Protein AF-A0A6P6UQ05-F1 (afdb_monomer_lite)

Secondary structure (DSSP, 8-state):
--HHHHHHHHHHHHHHHHHHHTSPP----------TT--EEEEEE----SSS-HHHHHHHHHHHHHSSHHHHHHHEEEEESSSSSEEEEEE-HHHHHHHT-

Sequence (101 aa):
MKKSHIFLFSTVSLTFLLVFLSFPSISMADSEIPSSSEAKVHIVYTERPQDQEPEDYHIKTLSSVLGSEEAAKKALVYSYKHAASGFSAKLTPGQVAELSN

Foldseek 3Di:
DPVVVVVVVVVVVVVVVVVVVPDDDPDPPPPDPQPLFFWDKDWDADDDDPPDQLVVVQLVLQCVLQVHSVSSVVFWPAQDRPPGRTGIGGGGPVSVVVSVD

Radius of gyration: 26.04 Å; chains: 1; bounding box: 62×52×53 Å

pLDDT: mean 82.32, std 13.46, range [53.75, 97.12]

Structure (mmCIF, N/CA/C/O backbone):
data_AF-A0A6P6UQ05-F1
#
_entry.id   AF-A0A6P6UQ05-F1
#
loop_
_atom_site.group_PDB
_atom_site.id
_atom_site.type_symbol
_atom_site.label_atom_id
_atom_site.label_alt_id
_atom_site.label_comp_id
_atom_site.label_asym_id
_atom_site.label_entity_id
_atom_site.label_seq_id
_atom_site.pdbx_PDB_ins_code
_atom_site.Cartn_x
_atom_site.Cartn_y
_atom_site.Cartn_z
_atom_site.occupancy
_atom_site.B_iso_or_equiv
_atom_site.auth_seq_id
_atom_site.auth_comp_id
_atom_site.auth_asym_id
_atom_site.auth_atom_id
_atom_site.pdbx_PDB_model_num
ATOM 1 N N . MET A 1 1 ? 49.078 -38.146 32.288 1.00 55.69 1 MET A N 1
ATOM 2 C CA . MET A 1 1 ? 48.427 -36.869 32.663 1.00 55.69 1 MET A CA 1
ATOM 3 C C . MET A 1 1 ? 47.509 -36.283 31.568 1.00 55.69 1 MET A C 1
ATOM 5 O O . MET A 1 1 ? 47.351 -35.080 31.509 1.00 55.69 1 MET A O 1
ATOM 9 N N . LYS A 1 2 ? 46.883 -37.097 30.692 1.00 57.97 2 LYS A N 1
ATOM 10 C CA . LYS A 1 2 ? 46.033 -36.602 29.576 1.00 57.97 2 LYS A CA 1
ATOM 11 C C . LYS A 1 2 ? 44.528 -36.867 29.766 1.00 57.97 2 LYS A C 1
ATOM 13 O O . LYS A 1 2 ? 43.709 -36.171 29.191 1.00 57.97 2 LYS A O 1
ATOM 18 N N . LYS A 1 3 ? 44.164 -37.845 30.609 1.00 56.06 3 LYS A N 1
ATOM 19 C CA . LYS A 1 3 ? 42.769 -38.258 30.843 1.00 56.06 3 LYS A CA 1
ATOM 20 C C . LYS A 1 3 ? 41.982 -37.231 31.676 1.00 56.06 3 LYS A C 1
ATOM 22 O O . LYS A 1 3 ? 40.847 -36.941 31.340 1.00 56.06 3 LYS A O 1
ATOM 27 N N . SER A 1 4 ? 42.612 -36.618 32.688 1.00 60.62 4 SER A N 1
ATOM 28 C CA . SER A 1 4 ? 41.970 -35.624 33.573 1.00 60.62 4 SER A CA 1
ATOM 29 C C . SER A 1 4 ? 41.452 -34.387 32.820 1.00 60.62 4 SER A C 1
ATOM 31 O O . SER A 1 4 ? 40.322 -33.962 33.032 1.00 60.62 4 SER A O 1
ATOM 33 N N . HIS A 1 5 ? 42.222 -33.867 31.857 1.00 58.72 5 HIS A N 1
ATOM 34 C CA . HIS A 1 5 ? 41.818 -32.702 31.058 1.00 58.72 5 HIS A CA 1
ATOM 35 C C . HIS A 1 5 ? 40.618 -32.980 30.139 1.00 58.72 5 HIS A C 1
ATOM 37 O O . HIS A 1 5 ? 39.795 -32.096 29.934 1.00 58.72 5 HIS A O 1
ATOM 43 N N . ILE A 1 6 ? 40.480 -34.212 29.638 1.00 67.19 6 ILE A N 1
ATOM 44 C CA . ILE A 1 6 ? 39.324 -34.650 28.839 1.00 67.19 6 ILE A CA 1
ATOM 45 C C . ILE A 1 6 ? 38.064 -34.792 29.699 1.00 67.19 6 ILE A C 1
ATOM 47 O O . ILE A 1 6 ? 36.995 -34.360 29.277 1.00 67.19 6 ILE A O 1
ATOM 51 N N . PHE A 1 7 ? 38.184 -35.323 30.921 1.00 66.44 7 PHE A N 1
ATOM 52 C CA . PHE A 1 7 ? 37.052 -35.390 31.851 1.00 66.44 7 PHE A CA 1
ATOM 53 C C . PHE A 1 7 ? 36.590 -33.996 32.283 1.00 66.44 7 PHE A C 1
ATOM 55 O O . PHE A 1 7 ? 35.394 -33.729 32.282 1.00 66.44 7 PHE A O 1
ATOM 62 N N . LEU A 1 8 ? 37.521 -33.081 32.568 1.00 66.56 8 LEU A N 1
ATOM 63 C CA . LEU A 1 8 ? 37.192 -31.692 32.898 1.00 66.56 8 LEU A CA 1
ATOM 64 C C . LEU A 1 8 ? 36.497 -30.973 31.735 1.00 66.56 8 LEU A C 1
ATOM 66 O O . LEU A 1 8 ? 35.481 -30.317 31.949 1.00 66.56 8 LEU A O 1
ATOM 70 N N . PHE A 1 9 ? 36.990 -31.144 30.505 1.00 67.75 9 PHE A N 1
ATOM 71 C CA . PHE A 1 9 ? 36.367 -30.553 29.318 1.00 67.75 9 PHE A CA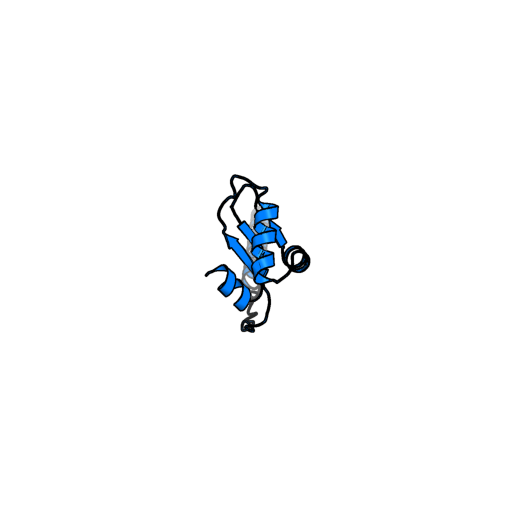 1
ATOM 72 C C . PHE A 1 9 ? 34.960 -31.113 29.06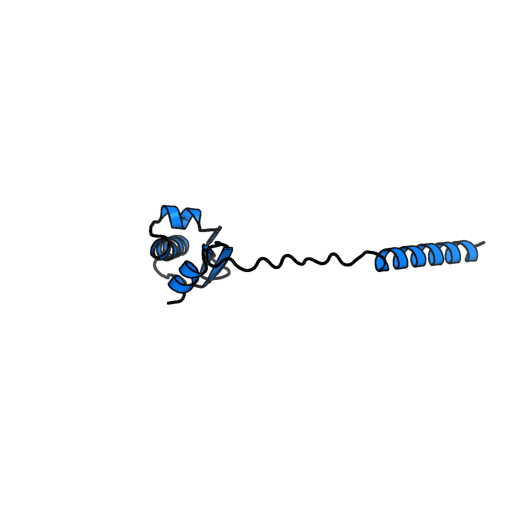6 1.00 67.75 9 PHE A C 1
ATOM 74 O O . PHE A 1 9 ? 34.033 -30.355 28.787 1.00 67.75 9 PHE A O 1
ATOM 81 N N . SER A 1 10 ? 34.775 -32.426 29.240 1.00 74.31 10 SER A N 1
ATOM 82 C CA . SER A 1 10 ? 33.470 -33.080 29.105 1.00 74.31 10 SER A CA 1
ATOM 83 C C . SER A 1 10 ? 32.462 -32.576 30.138 1.00 74.31 10 SER A C 1
ATOM 85 O O . SER A 1 10 ? 31.307 -32.337 29.792 1.00 74.31 10 SER A O 1
ATOM 87 N N . THR A 1 11 ? 32.881 -32.389 31.391 1.00 74.81 11 THR A N 1
ATOM 88 C CA . THR A 1 11 ? 31.991 -31.898 32.450 1.00 74.81 11 THR A CA 1
ATOM 89 C C . THR A 1 11 ? 31.623 -30.432 32.233 1.00 74.81 11 THR A C 1
ATOM 91 O O . THR A 1 11 ? 30.454 -30.088 32.366 1.00 74.81 11 THR A O 1
ATOM 94 N N . VAL A 1 12 ? 32.578 -29.583 31.832 1.00 78.62 12 VAL A N 1
ATOM 95 C CA . VAL A 1 12 ? 32.314 -28.166 31.510 1.00 78.62 12 VAL A CA 1
ATOM 96 C C . VAL A 1 12 ? 31.386 -28.032 30.297 1.00 78.62 12 VAL A C 1
ATOM 98 O O . VAL A 1 12 ? 30.479 -27.203 30.297 1.00 78.62 12 VAL A O 1
ATOM 101 N N . SER A 1 13 ? 31.560 -28.875 29.276 1.00 78.50 13 SER A N 1
ATOM 102 C CA . SER A 1 13 ? 30.671 -28.885 28.110 1.00 78.50 13 SER A CA 1
ATOM 103 C C . SER A 1 13 ? 29.252 -29.344 28.464 1.00 78.50 13 SER A C 1
ATOM 105 O O . SER A 1 13 ? 28.287 -28.810 27.917 1.00 78.50 13 SER A O 1
ATOM 107 N N . LEU A 1 14 ? 29.113 -30.322 29.365 1.00 79.94 14 LEU A N 1
ATOM 108 C CA . LEU A 1 14 ? 27.811 -30.834 29.796 1.00 79.94 14 LEU A CA 1
ATOM 109 C C . LEU A 1 14 ? 27.060 -29.821 30.671 1.00 79.94 14 LEU A C 1
ATOM 111 O O . LEU A 1 14 ? 25.856 -29.643 30.500 1.00 79.94 14 LEU A O 1
ATOM 115 N N . THR A 1 15 ? 27.752 -29.126 31.578 1.00 78.00 15 THR A N 1
ATOM 116 C CA . THR A 1 15 ? 27.124 -28.081 32.400 1.00 78.00 15 THR A CA 1
ATOM 117 C C . THR A 1 15 ? 26.699 -26.883 31.560 1.00 78.00 15 THR A C 1
ATOM 119 O O . THR A 1 15 ? 25.610 -26.360 31.778 1.00 78.00 15 THR A O 1
ATOM 122 N N . PHE A 1 16 ? 27.491 -26.497 30.555 1.00 78.25 16 PHE A N 1
ATOM 123 C CA . PHE A 1 16 ? 27.103 -25.463 29.595 1.00 78.25 16 PHE A CA 1
ATOM 124 C C . PHE A 1 16 ? 25.806 -25.846 28.869 1.00 78.25 16 PHE A C 1
ATOM 126 O O . PHE A 1 16 ? 24.856 -25.070 28.890 1.00 78.25 16 PHE A O 1
ATOM 133 N N . LEU A 1 17 ? 25.706 -27.070 28.332 1.00 76.62 17 LEU A N 1
ATOM 134 C CA . LEU A 1 17 ? 24.491 -27.573 27.672 1.00 76.62 17 LEU A CA 1
ATOM 135 C C . LEU A 1 17 ? 23.249 -27.510 28.585 1.00 76.62 17 LEU A C 1
ATOM 137 O O . LEU A 1 17 ? 22.181 -27.088 28.147 1.00 76.62 17 LEU A O 1
ATOM 141 N N . LEU A 1 18 ? 23.383 -27.894 29.858 1.00 75.50 18 LEU A N 1
ATOM 142 C CA . LEU A 1 18 ? 22.275 -27.867 30.821 1.00 75.50 18 LEU A CA 1
ATOM 143 C C . LEU A 1 18 ? 21.820 -26.438 31.165 1.00 75.50 18 LEU A C 1
ATOM 145 O O . LEU A 1 18 ? 20.625 -26.211 31.361 1.00 75.50 18 LEU A O 1
ATOM 149 N N . VAL A 1 19 ? 22.738 -25.465 31.175 1.00 75.94 19 VAL A N 1
ATOM 150 C CA . VAL A 1 19 ? 22.395 -24.039 31.314 1.00 75.94 19 VAL A CA 1
ATOM 151 C C . VAL A 1 19 ? 21.580 -23.558 30.108 1.00 75.94 19 VAL A C 1
ATOM 153 O O . VAL A 1 19 ? 20.590 -22.860 30.308 1.00 75.94 19 VAL A O 1
ATOM 156 N N . PHE A 1 20 ? 21.898 -24.005 28.883 1.00 67.56 20 PHE A N 1
ATOM 157 C CA . PHE A 1 20 ? 21.092 -23.681 27.693 1.00 67.56 20 PHE A CA 1
ATOM 158 C C . PHE A 1 20 ? 19.670 -24.238 27.738 1.00 67.56 20 PHE A C 1
ATOM 160 O O . PHE A 1 20 ? 18.742 -23.576 27.283 1.00 67.56 20 PHE A O 1
ATOM 167 N N . LEU A 1 21 ? 19.485 -25.428 28.308 1.00 67.69 21 LEU A N 1
ATOM 168 C CA . LEU A 1 21 ? 18.160 -26.041 28.453 1.00 67.69 21 LEU A CA 1
ATOM 169 C C . LEU A 1 21 ? 17.322 -25.423 29.579 1.00 67.69 21 LEU A C 1
ATOM 171 O O . LEU A 1 21 ? 16.116 -25.648 29.633 1.00 67.69 21 LEU A O 1
ATOM 175 N N . SER A 1 22 ? 17.951 -24.657 30.471 1.00 72.19 22 SER A N 1
ATOM 176 C CA . SER A 1 22 ? 17.288 -24.024 31.616 1.00 72.19 22 SER A CA 1
ATOM 177 C C . SER A 1 22 ? 16.821 -22.595 31.327 1.00 72.19 22 SER A C 1
ATOM 179 O O . SER A 1 22 ? 16.208 -21.974 32.196 1.00 72.19 22 SER A O 1
ATOM 181 N N . PHE A 1 23 ? 17.104 -22.044 30.139 1.00 71.75 23 PHE A N 1
ATOM 182 C CA . PHE A 1 23 ? 16.570 -20.736 29.775 1.00 71.75 23 PHE A CA 1
ATOM 183 C C . PHE A 1 23 ? 15.051 -20.843 29.584 1.00 71.75 23 PHE A C 1
ATOM 185 O O . PHE A 1 23 ? 14.595 -21.664 28.786 1.00 71.75 23 PHE A O 1
ATOM 192 N N . PRO A 1 24 ? 14.249 -20.037 30.301 1.00 63.00 24 PRO A N 1
ATOM 193 C CA . PRO A 1 24 ? 12.808 -20.035 30.121 1.00 63.00 24 PRO A CA 1
ATOM 194 C C . PRO A 1 24 ? 12.479 -19.582 28.697 1.00 63.00 24 PRO A C 1
ATOM 196 O O . PRO A 1 24 ? 12.996 -18.568 28.223 1.00 63.00 24 PRO A O 1
ATOM 199 N N . SER A 1 25 ? 11.605 -20.326 28.019 1.00 68.56 25 SER A N 1
ATOM 200 C CA . SER A 1 25 ? 11.031 -19.908 26.743 1.00 68.56 25 SER A CA 1
ATOM 201 C C . SER A 1 25 ? 10.388 -18.535 26.923 1.00 68.56 25 SER A C 1
ATOM 203 O O . SER A 1 25 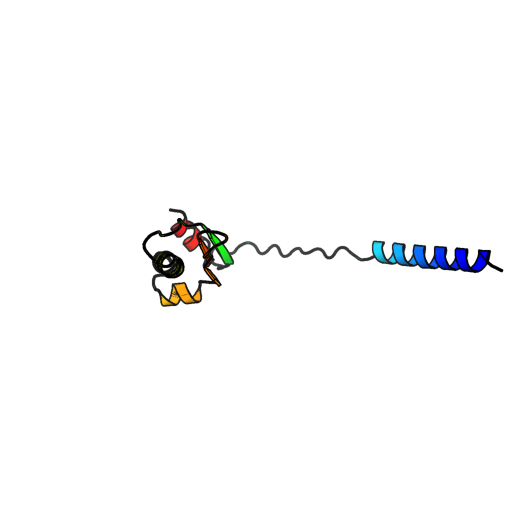? 9.452 -18.384 27.710 1.00 68.56 25 SER A O 1
ATOM 205 N N . ILE A 1 26 ? 10.894 -17.526 26.214 1.00 68.44 26 ILE A N 1
ATOM 206 C CA . ILE A 1 26 ? 10.264 -16.207 26.153 1.00 68.44 26 ILE A CA 1
ATOM 207 C C . ILE A 1 26 ? 8.907 -16.412 25.476 1.00 68.44 26 ILE A C 1
ATOM 209 O O . ILE A 1 26 ? 8.826 -16.576 24.260 1.00 68.44 26 ILE A O 1
ATOM 213 N N . SER A 1 27 ? 7.837 -16.466 26.269 1.00 66.06 27 SER A N 1
ATOM 214 C CA . SER A 1 27 ? 6.478 -16.501 25.744 1.00 66.06 27 SER A CA 1
ATOM 215 C C . SER A 1 27 ? 6.128 -15.103 25.256 1.00 66.06 27 SER A C 1
ATOM 217 O O . SER A 1 27 ? 5.797 -14.224 26.049 1.00 66.06 27 SER A O 1
ATOM 219 N N . MET A 1 28 ? 6.199 -14.896 23.945 1.00 67.00 28 MET A N 1
ATOM 220 C CA . MET A 1 28 ? 5.570 -13.746 23.309 1.00 67.00 28 MET A CA 1
ATOM 221 C C . MET A 1 28 ? 4.068 -14.022 23.246 1.00 67.00 28 MET A C 1
ATOM 223 O O . MET 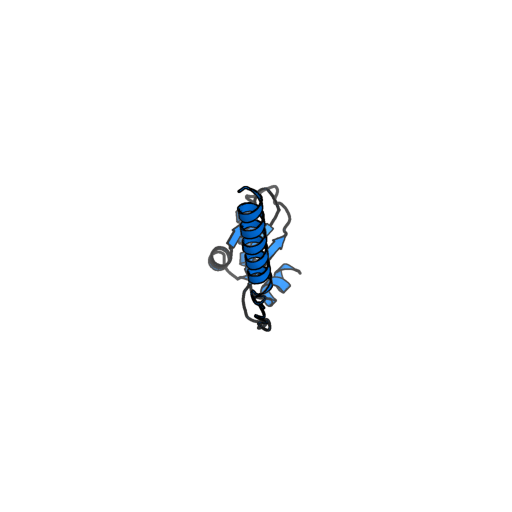A 1 28 ? 3.593 -14.712 22.349 1.00 67.00 28 MET A O 1
ATOM 227 N N . ALA A 1 29 ? 3.329 -13.532 24.234 1.00 59.66 29 ALA A N 1
ATOM 228 C CA . ALA A 1 29 ? 1.875 -13.500 24.189 1.00 59.66 29 ALA A CA 1
ATOM 229 C C . ALA A 1 29 ? 1.435 -12.043 24.283 1.00 59.66 29 ALA A C 1
ATOM 231 O O . ALA A 1 29 ? 1.010 -11.584 25.337 1.00 59.66 29 ALA A O 1
ATOM 232 N N . ASP A 1 30 ? 1.571 -11.324 23.172 1.00 54.06 30 ASP A N 1
ATOM 233 C CA . ASP A 1 30 ? 0.855 -10.070 22.981 1.00 54.06 30 ASP A CA 1
ATOM 234 C C . ASP A 1 30 ? -0.341 -10.373 22.080 1.00 54.06 30 ASP A C 1
ATOM 236 O O . ASP A 1 30 ? -0.265 -10.379 20.853 1.00 54.06 30 ASP A O 1
ATOM 240 N N . SER A 1 31 ? -1.430 -10.809 22.711 1.00 57.50 31 SER A N 1
ATOM 241 C CA . SER A 1 31 ? -2.716 -10.957 22.035 1.00 57.50 31 SER A CA 1
ATOM 242 C C . SER A 1 31 ? -3.427 -9.617 22.104 1.00 57.50 31 SER A C 1
ATOM 244 O O . SER A 1 31 ? -4.359 -9.434 22.886 1.00 57.50 31 SER A O 1
ATOM 246 N N . GLU A 1 32 ? -2.972 -8.665 21.292 1.00 60.16 32 GLU A N 1
ATOM 247 C CA . GLU A 1 32 ? -3.766 -7.479 21.021 1.00 60.16 32 GLU A CA 1
ATOM 248 C C . GLU A 1 32 ? -5.005 -7.917 20.237 1.00 60.16 32 GLU A C 1
ATOM 250 O O . GLU A 1 32 ? -4.928 -8.322 19.074 1.00 60.16 32 GLU A O 1
ATOM 255 N N . ILE A 1 33 ? -6.163 -7.873 20.898 1.00 59.78 33 ILE A N 1
ATOM 256 C CA . ILE A 1 33 ? -7.463 -7.950 20.235 1.00 59.78 33 ILE A CA 1
ATOM 257 C C . ILE A 1 33 ? -7.435 -6.855 19.165 1.00 59.78 33 ILE A C 1
ATOM 259 O O . ILE A 1 33 ? -7.283 -5.691 19.542 1.00 59.78 33 ILE A O 1
ATOM 263 N N . PRO A 1 34 ? -7.532 -7.174 17.858 1.00 53.75 34 PRO A N 1
ATOM 264 C CA . PRO A 1 34 ? -7.479 -6.151 16.831 1.00 53.75 34 PRO A CA 1
ATOM 265 C C . PRO A 1 34 ? -8.675 -5.230 17.043 1.00 53.75 34 PRO A C 1
ATOM 267 O O . PRO A 1 34 ? -9.815 -5.577 16.729 1.00 53.75 34 PRO A O 1
ATOM 270 N N . SER A 1 35 ? -8.418 -4.059 17.623 1.00 57.03 35 SER A N 1
ATOM 271 C CA . SER A 1 35 ? -9.388 -2.983 17.616 1.00 57.03 35 SER A CA 1
ATOM 272 C C . SER A 1 35 ? -9.689 -2.713 16.150 1.00 57.03 35 SER A C 1
ATOM 274 O O . SER A 1 35 ? -8.782 -2.435 15.366 1.00 57.03 35 SER A O 1
ATOM 276 N N . SER A 1 36 ? -10.959 -2.825 15.763 1.00 61.75 36 SER A N 1
ATOM 277 C CA . SER A 1 36 ? -11.412 -2.656 14.377 1.00 61.75 36 SER A CA 1
ATOM 278 C C . SER A 1 36 ? -11.052 -1.284 13.779 1.00 61.75 36 SER A C 1
ATOM 280 O O . SER A 1 36 ? -11.262 -1.065 12.587 1.00 61.75 36 SER A O 1
ATOM 282 N N . SER A 1 37 ? -10.534 -0.356 14.588 1.00 70.69 37 SER A N 1
ATOM 283 C CA . SER A 1 37 ? -10.084 0.974 14.187 1.00 70.69 37 SER A CA 1
ATOM 284 C C . SER A 1 37 ? -8.562 1.132 14.107 1.00 70.69 37 SER A C 1
ATOM 286 O O . SER A 1 37 ? -8.095 2.196 13.702 1.00 70.69 37 SER A O 1
ATOM 288 N N . GLU A 1 38 ? -7.769 0.148 14.535 1.00 87.56 38 GLU A N 1
ATOM 289 C CA . GLU A 1 38 ? -6.313 0.283 14.548 1.00 87.56 38 GLU A CA 1
ATOM 290 C C . GLU A 1 38 ? -5.730 0.058 13.149 1.00 87.56 38 GLU A C 1
ATOM 292 O O . GLU A 1 38 ? -5.995 -0.953 12.501 1.00 87.56 38 GLU A O 1
ATOM 297 N N . ALA A 1 39 ? -4.919 1.007 12.677 1.00 91.38 39 ALA A N 1
ATOM 298 C CA . ALA A 1 39 ? -4.266 0.893 11.384 1.00 91.38 39 ALA A CA 1
ATOM 299 C C . ALA A 1 39 ? -2.972 0.073 11.491 1.00 91.38 39 ALA A C 1
ATOM 301 O O . ALA A 1 39 ? -2.054 0.461 12.222 1.00 91.38 39 ALA A O 1
ATOM 302 N N . LYS A 1 40 ? -2.871 -1.015 10.723 1.00 94.38 40 LYS A N 1
ATOM 303 C CA . LYS A 1 40 ? -1.690 -1.894 10.662 1.00 94.38 40 LYS A CA 1
ATOM 304 C C . LYS A 1 40 ? -1.071 -1.853 9.270 1.00 94.38 40 LYS A C 1
ATOM 306 O O . LYS A 1 40 ? -1.663 -1.333 8.330 1.00 94.38 40 LYS A O 1
ATOM 311 N N . VAL A 1 41 ? 0.169 -2.318 9.146 1.00 95.94 41 VAL A N 1
ATOM 312 C CA . VAL A 1 41 ? 0.838 -2.372 7.841 1.00 95.94 41 VAL A CA 1
ATOM 313 C C . VAL A 1 41 ? 0.305 -3.577 7.074 1.00 95.94 41 VAL A C 1
ATOM 315 O O . VAL A 1 41 ? 0.456 -4.712 7.521 1.00 95.94 41 VAL A O 1
ATOM 318 N N . HIS A 1 42 ? -0.295 -3.321 5.917 1.00 95.00 42 HIS A N 1
ATOM 319 C CA . HIS A 1 42 ? -0.818 -4.333 5.007 1.00 95.00 42 HIS A CA 1
ATOM 320 C C . HIS A 1 42 ? -0.060 -4.287 3.685 1.00 95.00 42 HIS A C 1
ATOM 322 O O . HIS A 1 42 ? 0.335 -3.212 3.240 1.00 95.00 42 HIS A O 1
ATOM 328 N N . ILE A 1 43 ? 0.132 -5.451 3.063 1.00 94.88 43 ILE A N 1
ATOM 329 C CA . ILE A 1 43 ? 0.649 -5.566 1.696 1.00 94.88 43 ILE A CA 1
ATOM 330 C C . ILE A 1 43 ? -0.554 -5.725 0.771 1.00 94.88 43 ILE A C 1
ATOM 332 O O . ILE A 1 43 ? -1.307 -6.690 0.891 1.00 94.88 43 ILE A O 1
ATOM 336 N N . VAL A 1 44 ? -0.725 -4.766 -0.129 1.00 93.12 44 VAL A N 1
ATOM 337 C CA . VAL A 1 44 ? -1.778 -4.743 -1.140 1.00 93.12 44 VAL A CA 1
ATOM 338 C C . VAL A 1 44 ? -1.156 -5.152 -2.463 1.00 93.12 44 VAL A C 1
ATOM 340 O O . VAL A 1 44 ? -0.212 -4.517 -2.933 1.00 93.12 44 VAL A O 1
ATOM 343 N N . TYR A 1 45 ? -1.682 -6.221 -3.052 1.00 92.12 45 TYR A N 1
ATOM 344 C CA . TYR A 1 45 ? -1.302 -6.666 -4.385 1.00 92.12 45 TYR A CA 1
ATOM 345 C C . TYR A 1 45 ? -2.154 -5.946 -5.415 1.00 92.12 45 TYR A C 1
ATOM 347 O O . TYR A 1 45 ? -3.371 -5.861 -5.267 1.00 92.12 45 TYR A O 1
ATOM 355 N N . THR A 1 46 ? -1.516 -5.453 -6.465 1.00 89.81 46 THR A N 1
ATOM 356 C CA . THR A 1 46 ? -2.209 -4.779 -7.560 1.00 89.81 46 THR A CA 1
ATOM 357 C C . THR A 1 46 ? -1.723 -5.305 -8.897 1.00 89.81 46 THR A C 1
ATOM 359 O O . THR A 1 46 ? -0.709 -5.999 -8.990 1.00 89.81 46 THR A O 1
ATOM 362 N N . GLU A 1 47 ? -2.420 -4.942 -9.965 1.00 85.56 47 GLU A N 1
ATOM 363 C CA . GLU A 1 47 ? -1.902 -5.155 -11.310 1.00 85.56 47 GLU A CA 1
ATOM 364 C C . GLU A 1 47 ? -0.673 -4.270 -11.563 1.00 85.56 47 GLU A C 1
ATOM 366 O O . GLU A 1 47 ? -0.461 -3.252 -10.895 1.00 85.56 47 GLU A O 1
ATOM 371 N N . ARG A 1 48 ? 0.173 -4.681 -12.517 1.00 83.06 48 ARG A N 1
ATOM 372 C CA . ARG A 1 48 ? 1.286 -3.842 -12.973 1.00 83.06 48 ARG A CA 1
ATOM 373 C C . ARG A 1 48 ? 0.752 -2.874 -14.032 1.00 83.06 48 ARG A C 1
ATOM 375 O O . ARG A 1 48 ? 0.365 -3.358 -15.097 1.00 83.06 48 ARG A O 1
ATOM 382 N N . PRO A 1 49 ? 0.763 -1.552 -13.798 1.00 81.69 49 PRO A N 1
ATOM 383 C CA . PRO A 1 49 ? 0.396 -0.603 -14.841 1.00 81.69 49 PRO A CA 1
ATOM 384 C C . PRO A 1 49 ? 1.375 -0.698 -16.022 1.00 81.69 49 PRO A C 1
ATOM 386 O O . PRO A 1 49 ? 2.578 -0.854 -15.814 1.00 81.69 49 PRO A O 1
ATOM 389 N N . GLN A 1 50 ? 0.859 -0.626 -17.254 1.00 79.19 50 GLN A N 1
ATOM 390 C CA . GLN A 1 50 ? 1.682 -0.631 -18.477 1.00 79.19 50 GLN A CA 1
ATOM 391 C C . GLN A 1 50 ? 2.054 0.785 -18.937 1.00 79.19 50 GLN A C 1
ATOM 393 O O . GLN A 1 50 ? 3.148 0.989 -19.453 1.00 79.19 50 GLN A O 1
ATOM 398 N N . ASP A 1 51 ? 1.171 1.759 -18.692 1.00 84.06 51 ASP A N 1
ATOM 399 C CA . ASP A 1 51 ? 1.254 3.106 -19.278 1.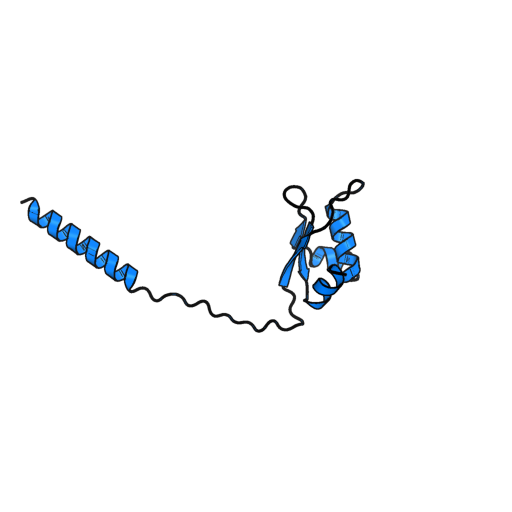00 84.06 51 ASP A CA 1
ATOM 400 C C . ASP A 1 51 ? 1.665 4.202 -18.278 1.00 84.06 51 ASP A C 1
ATOM 402 O O . ASP A 1 51 ? 1.691 5.383 -18.622 1.00 84.06 51 ASP A O 1
ATOM 406 N N . GLN A 1 52 ? 1.955 3.844 -17.025 1.00 83.94 52 GLN A N 1
ATOM 407 C CA . GLN A 1 52 ? 2.331 4.800 -15.980 1.00 83.94 52 GLN A CA 1
ATOM 408 C C . GLN A 1 52 ? 3.344 4.211 -14.999 1.00 83.94 52 GLN A C 1
ATOM 410 O O . GLN A 1 52 ? 3.439 2.991 -14.845 1.00 83.94 52 GLN A O 1
ATOM 415 N N . GLU A 1 53 ? 4.062 5.087 -14.293 1.00 87.50 53 GLU A N 1
ATOM 416 C CA . GLU A 1 53 ? 4.949 4.675 -13.208 1.00 87.50 53 GLU A CA 1
ATOM 417 C C . GLU A 1 53 ? 4.148 3.906 -12.135 1.00 87.50 53 GLU A C 1
ATOM 419 O O . GLU A 1 53 ? 3.085 4.374 -11.704 1.00 87.50 53 GLU A O 1
ATOM 424 N N . PRO A 1 54 ? 4.641 2.740 -11.665 1.00 87.19 54 PRO A N 1
ATOM 425 C CA . PRO A 1 54 ? 3.954 1.935 -10.654 1.00 87.19 54 PRO A CA 1
ATOM 426 C C . PRO A 1 54 ? 3.600 2.726 -9.396 1.00 87.19 54 PRO A C 1
ATOM 428 O O . PRO A 1 54 ? 2.536 2.550 -8.815 1.00 87.19 54 PRO A O 1
ATOM 431 N N . GLU A 1 55 ? 4.476 3.643 -8.994 1.00 90.44 55 GLU A N 1
ATOM 432 C CA . GLU A 1 55 ? 4.285 4.452 -7.795 1.00 90.44 55 GLU A CA 1
ATOM 433 C C . GLU A 1 55 ? 3.106 5.424 -7.913 1.00 90.44 55 GLU A C 1
ATOM 435 O O . GLU A 1 55 ? 2.307 5.509 -6.981 1.00 90.44 55 GLU A O 1
ATOM 440 N N . ASP A 1 56 ? 2.925 6.065 -9.068 1.00 91.94 56 ASP A N 1
ATOM 441 C CA . ASP A 1 56 ? 1.786 6.956 -9.312 1.00 91.94 56 ASP A CA 1
ATOM 442 C C . ASP A 1 56 ? 0.464 6.181 -9.271 1.00 91.94 56 ASP A C 1
ATOM 444 O O . ASP A 1 56 ? -0.545 6.660 -8.746 1.00 91.94 56 ASP A O 1
ATOM 448 N N . TYR A 1 57 ? 0.471 4.946 -9.783 1.00 92.00 57 TYR A N 1
ATOM 449 C CA . TYR A 1 57 ? -0.694 4.063 -9.735 1.00 92.00 57 TYR A CA 1
ATOM 450 C C . TYR A 1 57 ? -1.029 3.658 -8.295 1.00 92.00 57 TYR A C 1
ATOM 452 O O . TYR A 1 57 ? -2.192 3.704 -7.886 1.00 92.00 57 TYR A O 1
ATOM 460 N N . HIS A 1 58 ? -0.013 3.317 -7.501 1.00 93.75 58 HIS A N 1
ATOM 461 C CA . HIS A 1 58 ? -0.186 2.959 -6.094 1.00 93.75 58 HIS A CA 1
ATOM 462 C C . HIS A 1 58 ? -0.732 4.132 -5.274 1.00 93.75 58 HIS A C 1
ATOM 464 O O . HIS A 1 58 ? -1.683 3.955 -4.513 1.00 93.75 58 HIS A O 1
ATOM 470 N N . ILE A 1 59 ? -0.190 5.338 -5.464 1.00 94.06 59 ILE A N 1
ATOM 471 C CA . ILE A 1 59 ? -0.661 6.546 -4.776 1.00 94.06 59 ILE A CA 1
ATOM 472 C C . ILE A 1 59 ? -2.103 6.878 -5.163 1.00 94.06 59 ILE A C 1
ATOM 474 O O . ILE A 1 59 ? -2.905 7.177 -4.280 1.00 94.06 59 ILE A O 1
ATOM 478 N N . LYS A 1 60 ? -2.462 6.771 -6.447 1.00 93.94 60 LYS A N 1
ATOM 479 C CA . LYS A 1 60 ? -3.842 6.972 -6.915 1.00 93.94 60 LYS A CA 1
ATOM 480 C C . LYS A 1 60 ? -4.814 5.941 -6.331 1.00 93.94 60 LYS A C 1
ATOM 482 O O . LYS A 1 60 ? -5.938 6.278 -5.970 1.00 93.94 60 LYS A O 1
ATOM 487 N N . THR A 1 61 ? -4.378 4.690 -6.222 1.00 93.94 61 THR A N 1
ATOM 488 C CA . THR A 1 61 ? -5.173 3.618 -5.607 1.00 93.94 61 THR A CA 1
ATOM 489 C C . THR A 1 61 ? -5.399 3.910 -4.124 1.00 93.94 61 THR A C 1
ATOM 491 O O . THR A 1 61 ? -6.535 3.919 -3.659 1.00 93.94 61 THR A O 1
ATOM 494 N N . LEU A 1 62 ? -4.340 4.254 -3.388 1.00 94.88 62 LEU A N 1
ATOM 495 C CA . LEU A 1 62 ? -4.429 4.628 -1.975 1.00 94.88 62 LEU A CA 1
ATOM 496 C C . LEU A 1 62 ? -5.273 5.882 -1.737 1.00 94.88 62 LEU A C 1
ATOM 498 O O . LEU A 1 62 ? -6.033 5.930 -0.771 1.00 94.88 62 LEU A O 1
ATOM 502 N N . SER A 1 63 ? -5.159 6.896 -2.596 1.00 95.62 63 SER A N 1
ATOM 503 C CA . SER A 1 63 ? -5.898 8.149 -2.430 1.00 95.62 63 SER A CA 1
ATOM 504 C C . SER A 1 63 ? -7.399 7.970 -2.633 1.00 95.62 63 SER A C 1
ATOM 506 O O . SER A 1 63 ? -8.168 8.695 -2.008 1.00 95.62 63 SER A O 1
ATOM 508 N N . SER A 1 64 ? -7.827 6.974 -3.420 1.00 94.69 64 SER A N 1
ATOM 509 C CA . SER A 1 64 ? -9.249 6.648 -3.583 1.00 94.69 64 SER A CA 1
ATOM 510 C C . SER A 1 64 ? -9.920 6.200 -2.278 1.00 94.69 64 SER A C 1
ATOM 512 O O . SER A 1 64 ? -11.083 6.519 -2.057 1.00 94.69 64 SER A O 1
ATOM 514 N N . VAL A 1 65 ? -9.163 5.550 -1.388 1.00 94.56 65 VAL A N 1
ATOM 515 C CA . VAL A 1 65 ? -9.640 5.044 -0.088 1.00 94.56 65 VAL A CA 1
ATOM 516 C C . VAL A 1 65 ? -9.338 6.018 1.053 1.00 94.56 65 VAL A C 1
ATOM 518 O O . VAL A 1 65 ? -10.096 6.144 2.010 1.00 94.56 65 VAL A O 1
ATOM 521 N N . LEU A 1 66 ? -8.224 6.747 0.967 1.00 94.06 66 LEU A N 1
ATOM 522 C CA . LEU A 1 66 ? -7.798 7.694 2.004 1.00 94.06 66 LEU A CA 1
ATOM 523 C C . LEU A 1 66 ? -8.327 9.118 1.792 1.00 94.06 66 LEU A C 1
ATOM 525 O O . LEU A 1 66 ? -8.172 9.965 2.672 1.00 94.06 66 LEU A O 1
ATOM 529 N N . GLY A 1 67 ? -8.940 9.391 0.641 1.00 93.44 67 GLY A N 1
ATOM 530 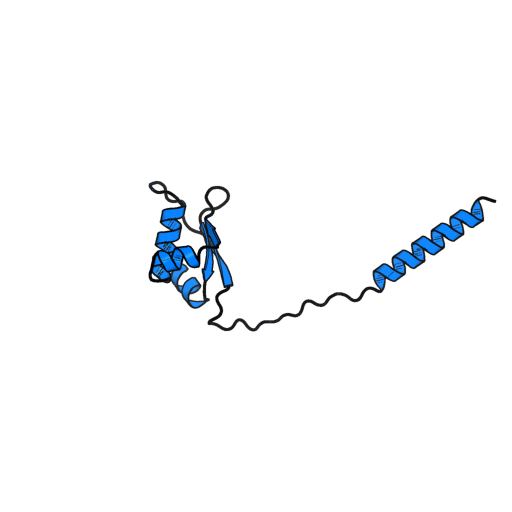C CA . GLY A 1 67 ? -9.580 10.662 0.308 1.00 93.44 67 GLY A CA 1
ATOM 531 C C . GLY A 1 67 ? -8.633 11.774 -0.152 1.00 93.44 67 GLY A C 1
ATOM 532 O O . GLY A 1 67 ? -9.111 12.827 -0.569 1.00 93.44 67 GLY A O 1
ATOM 533 N N . SER A 1 68 ? -7.309 11.583 -0.095 1.00 96.06 68 SER A N 1
ATOM 534 C CA . SER A 1 68 ? -6.339 12.550 -0.626 1.00 96.06 68 SER A CA 1
ATOM 535 C C . SER A 1 68 ? -4.989 11.917 -0.976 1.00 96.06 68 SER A C 1
ATOM 537 O O . SER A 1 68 ? -4.621 10.851 -0.470 1.00 96.06 68 SER A O 1
ATOM 539 N N . GLU A 1 69 ? -4.229 12.582 -1.848 1.00 95.38 69 GLU A N 1
ATOM 540 C CA . GLU A 1 69 ? -2.888 12.142 -2.249 1.00 95.38 69 GLU A CA 1
ATOM 541 C C . GLU A 1 69 ? -1.875 12.281 -1.103 1.00 95.38 69 GLU A C 1
ATOM 543 O O . GLU A 1 69 ? -1.001 11.436 -0.914 1.00 95.38 69 GLU A O 1
ATOM 548 N N . GLU A 1 70 ? -2.010 13.322 -0.287 1.00 96.50 70 GLU A N 1
ATOM 549 C CA . GLU A 1 70 ? -1.162 13.567 0.880 1.00 96.50 70 GLU A CA 1
ATOM 550 C C . GLU A 1 70 ? -1.375 12.488 1.945 1.00 96.50 70 GLU A C 1
ATOM 552 O O . GLU A 1 70 ? -0.409 11.992 2.533 1.00 96.50 70 GLU A O 1
ATOM 557 N N . ALA A 1 71 ? -2.631 12.089 2.171 1.00 95.00 71 ALA A N 1
ATOM 558 C CA . ALA A 1 71 ? -2.965 10.987 3.063 1.00 95.00 71 ALA A CA 1
ATOM 559 C C . ALA A 1 71 ? -2.393 9.661 2.539 1.00 95.00 71 ALA A C 1
ATOM 561 O O . ALA A 1 71 ? -1.798 8.909 3.315 1.00 95.00 71 ALA A O 1
ATOM 562 N N . ALA A 1 72 ? -2.481 9.419 1.227 1.00 96.12 72 ALA A N 1
ATOM 563 C CA . ALA A 1 72 ? -1.871 8.263 0.574 1.00 96.12 72 ALA A CA 1
ATOM 564 C C . ALA A 1 72 ? -0.353 8.215 0.765 1.00 96.12 72 ALA A C 1
ATOM 566 O O . ALA A 1 72 ? 0.171 7.203 1.227 1.00 96.12 72 ALA A O 1
ATOM 567 N N . LYS A 1 73 ? 0.353 9.320 0.504 1.00 95.50 73 LYS A N 1
ATOM 568 C CA . LYS A 1 73 ? 1.810 9.415 0.701 1.00 95.50 73 LYS A CA 1
ATOM 569 C C . LYS A 1 73 ? 2.219 9.204 2.156 1.00 95.50 73 LYS A C 1
ATOM 571 O O . LYS A 1 73 ? 3.251 8.597 2.415 1.00 95.50 73 LYS A O 1
ATOM 576 N N . LYS A 1 74 ? 1.415 9.682 3.110 1.00 95.75 74 LYS A N 1
ATOM 577 C CA . LYS A 1 74 ? 1.670 9.496 4.546 1.00 95.75 74 LYS A CA 1
ATOM 578 C C . LYS A 1 74 ? 1.432 8.055 5.007 1.00 95.75 74 LYS A C 1
ATOM 580 O O . LYS A 1 74 ? 2.102 7.598 5.931 1.00 95.75 74 LYS A O 1
ATOM 585 N N . ALA A 1 75 ? 0.456 7.369 4.417 1.00 95.50 75 ALA A N 1
ATOM 586 C CA . ALA A 1 75 ? 0.124 5.987 4.749 1.00 95.50 75 ALA A CA 1
ATOM 587 C C . ALA A 1 75 ? 1.016 4.968 4.024 1.00 95.50 75 ALA A C 1
ATOM 589 O O . ALA A 1 75 ? 1.209 3.866 4.540 1.00 95.50 75 ALA A O 1
ATOM 590 N N . LEU A 1 76 ? 1.549 5.313 2.848 1.00 96.12 76 LEU A N 1
ATOM 591 C CA . LEU A 1 76 ? 2.426 4.459 2.055 1.00 96.12 76 LEU A CA 1
ATOM 592 C C . LEU A 1 76 ? 3.741 4.202 2.803 1.00 96.12 76 LEU A C 1
ATOM 594 O O . LEU A 1 76 ? 4.486 5.122 3.131 1.00 96.12 76 LEU A O 1
ATOM 598 N N . VAL A 1 77 ? 4.034 2.928 3.046 1.00 96.31 77 VAL A N 1
ATOM 599 C CA . VAL A 1 77 ? 5.286 2.472 3.658 1.00 96.31 77 VAL A CA 1
ATOM 600 C C . VAL A 1 77 ? 6.295 2.117 2.572 1.00 96.31 77 VAL A C 1
ATOM 602 O O . VAL A 1 77 ? 7.463 2.490 2.666 1.00 96.31 77 VAL A O 1
ATOM 605 N N . TYR A 1 78 ? 5.858 1.399 1.535 1.00 94.62 78 TYR A N 1
ATOM 606 C CA . TYR A 1 78 ? 6.721 1.027 0.421 1.00 94.62 78 TYR A CA 1
ATOM 607 C C . TYR A 1 78 ? 5.929 0.744 -0.856 1.00 94.62 78 TYR A C 1
ATOM 609 O O . TYR A 1 78 ? 4.847 0.170 -0.814 1.00 94.62 78 TYR A O 1
ATOM 617 N N . SER A 1 79 ? 6.504 1.092 -2.004 1.00 92.81 79 SER A N 1
ATOM 618 C CA . SER A 1 79 ? 5.950 0.829 -3.334 1.00 92.81 79 SER A CA 1
ATOM 619 C C . SER A 1 79 ? 6.812 -0.223 -4.040 1.00 92.81 79 SER A C 1
ATOM 621 O O . SER A 1 79 ? 7.983 0.032 -4.335 1.00 92.81 79 SER A O 1
ATOM 623 N N . TYR A 1 80 ? 6.272 -1.421 -4.289 1.00 91.75 80 TYR A N 1
ATOM 624 C CA . TYR A 1 80 ? 7.011 -2.501 -4.946 1.00 91.75 80 TYR A CA 1
ATOM 625 C C . TYR A 1 80 ? 7.031 -2.284 -6.462 1.00 91.75 80 TYR A C 1
ATOM 627 O O . TYR A 1 80 ? 5.993 -2.263 -7.115 1.00 91.75 80 TYR A O 1
ATOM 635 N N . LYS A 1 81 ? 8.233 -2.135 -7.033 1.00 84.31 81 LYS A N 1
ATOM 636 C CA . LYS A 1 81 ? 8.413 -1.844 -8.470 1.00 84.31 81 LYS A CA 1
ATOM 637 C C . LYS A 1 81 ? 8.822 -3.063 -9.305 1.00 84.31 81 LYS A C 1
ATOM 639 O O . LYS A 1 81 ? 8.504 -3.139 -10.488 1.00 84.31 81 LYS A O 1
ATOM 644 N N . HIS A 1 82 ? 9.524 -4.026 -8.701 1.00 80.81 82 HIS A N 1
ATOM 645 C CA . HIS A 1 82 ? 10.189 -5.111 -9.439 1.00 80.81 82 HIS A CA 1
ATOM 646 C C . HIS A 1 82 ? 9.786 -6.512 -8.967 1.00 80.81 82 HIS A C 1
ATOM 648 O O . HIS A 1 82 ? 9.312 -7.311 -9.769 1.00 80.81 82 HIS A O 1
ATOM 654 N N . ALA A 1 83 ? 9.950 -6.811 -7.673 1.00 76.25 83 ALA A N 1
ATOM 655 C CA . ALA A 1 83 ? 9.740 -8.156 -7.124 1.00 76.25 83 ALA A CA 1
ATOM 656 C C . ALA A 1 83 ? 8.259 -8.562 -7.015 1.00 76.25 83 ALA A C 1
ATOM 658 O O . ALA A 1 83 ? 7.937 -9.745 -7.033 1.00 76.25 83 ALA A O 1
ATOM 659 N N . ALA A 1 84 ? 7.365 -7.582 -6.910 1.00 80.56 84 ALA A N 1
ATOM 660 C CA . ALA A 1 84 ? 5.922 -7.757 -6.856 1.00 80.56 84 ALA A CA 1
ATOM 661 C C . ALA A 1 84 ? 5.248 -6.521 -7.461 1.00 80.56 84 ALA A C 1
ATOM 663 O O . ALA A 1 84 ? 5.884 -5.471 -7.580 1.00 80.56 84 ALA A O 1
ATOM 664 N N . SER A 1 85 ? 3.981 -6.663 -7.839 1.00 87.56 85 SER A N 1
ATOM 665 C CA . SER A 1 85 ? 3.116 -5.540 -8.196 1.00 87.56 85 SER A CA 1
ATOM 666 C C . SER A 1 85 ? 2.234 -5.211 -6.998 1.00 87.56 85 SER A C 1
ATOM 668 O O . SER A 1 85 ? 1.502 -6.081 -6.519 1.00 87.56 85 SER A O 1
ATOM 670 N N . GLY A 1 86 ? 2.355 -3.990 -6.485 1.00 92.69 86 GLY A N 1
ATOM 671 C CA . GLY A 1 86 ? 1.614 -3.540 -5.315 1.00 92.69 86 GLY A CA 1
ATOM 672 C C . GLY A 1 86 ? 2.433 -2.678 -4.361 1.00 92.69 86 GLY A C 1
ATOM 673 O O . GLY A 1 86 ? 3.541 -2.231 -4.665 1.00 92.69 86 GLY A O 1
ATOM 674 N N . PHE A 1 87 ? 1.898 -2.465 -3.164 1.00 94.88 87 PHE A N 1
ATOM 675 C CA . PHE A 1 87 ? 2.484 -1.582 -2.158 1.00 94.88 87 PHE A CA 1
ATOM 676 C C . PHE A 1 87 ? 2.201 -2.075 -0.737 1.00 94.88 87 PHE A C 1
ATOM 678 O O . PHE A 1 87 ? 1.284 -2.857 -0.506 1.00 94.88 87 PHE A O 1
ATOM 685 N N . SER A 1 88 ? 2.987 -1.611 0.231 1.00 95.81 88 SER A N 1
ATOM 686 C CA . SER A 1 88 ? 2.664 -1.731 1.648 1.00 95.81 88 SER A CA 1
ATOM 687 C C . SER A 1 88 ? 2.236 -0.382 2.209 1.00 95.81 88 SER A C 1
ATOM 689 O O . SER A 1 88 ? 2.866 0.642 1.944 1.00 95.81 88 SER A O 1
ATOM 691 N N . ALA A 1 89 ? 1.148 -0.366 2.973 1.00 97.12 89 ALA A N 1
ATOM 692 C CA . ALA A 1 89 ? 0.596 0.852 3.553 1.00 97.12 89 ALA A CA 1
ATOM 693 C C . ALA A 1 89 ? -0.017 0.588 4.927 1.00 97.12 89 ALA A C 1
ATOM 695 O O . ALA A 1 89 ? -0.450 -0.527 5.227 1.00 97.12 89 ALA A O 1
ATOM 696 N N . LYS A 1 90 ? -0.052 1.624 5.766 1.00 96.75 90 LYS A N 1
ATOM 697 C CA . LYS A 1 90 ? -0.712 1.580 7.069 1.00 96.75 90 LYS A CA 1
ATOM 698 C C . LYS A 1 90 ? -2.204 1.867 6.894 1.00 96.75 90 LYS A C 1
ATOM 700 O O . LYS A 1 90 ? -2.574 3.008 6.634 1.00 96.75 90 LYS A O 1
ATOM 705 N N . LEU A 1 91 ? -3.036 0.839 7.037 1.00 95.31 91 LEU A N 1
ATOM 706 C CA . LEU A 1 91 ? -4.470 0.882 6.737 1.00 95.31 91 LEU A CA 1
ATOM 707 C C . LEU A 1 91 ? -5.293 0.308 7.888 1.00 95.31 91 LEU A C 1
ATOM 709 O O . LEU A 1 91 ? -4.841 -0.599 8.589 1.00 95.31 91 LEU A O 1
ATOM 713 N N . THR A 1 92 ? -6.501 0.832 8.081 1.00 94.81 92 THR A N 1
ATOM 714 C CA . THR A 1 92 ? -7.495 0.232 8.981 1.00 94.81 92 THR A CA 1
ATOM 715 C C . THR A 1 92 ? -8.179 -0.965 8.310 1.00 94.81 92 THR A C 1
ATOM 717 O O . THR A 1 92 ? -8.223 -1.034 7.079 1.00 94.81 92 THR A O 1
ATOM 720 N N . PRO A 1 93 ? -8.792 -1.883 9.079 1.00 91.69 93 PRO A N 1
ATOM 721 C CA . PRO A 1 93 ? -9.567 -2.986 8.511 1.00 91.69 93 PRO A CA 1
ATOM 722 C C . PRO A 1 93 ? -10.659 -2.539 7.525 1.00 91.69 93 PRO A C 1
ATOM 724 O O . PRO A 1 93 ? -10.874 -3.203 6.516 1.00 91.69 93 PRO A O 1
ATOM 727 N N . GLY A 1 94 ? -11.311 -1.395 7.777 1.00 92.38 94 GLY A N 1
ATOM 728 C CA . GLY A 1 94 ? -12.310 -0.826 6.863 1.00 92.38 94 GLY A CA 1
ATOM 729 C C . GLY A 1 94 ? -11.713 -0.398 5.520 1.00 92.38 94 GLY A C 1
ATOM 730 O O . GLY A 1 94 ? -12.244 -0.747 4.475 1.00 92.38 94 GLY A O 1
ATOM 731 N N . GLN A 1 95 ? -10.552 0.261 5.539 1.00 93.88 95 GLN A N 1
ATOM 732 C CA . GLN A 1 95 ? -9.843 0.672 4.320 1.00 93.88 95 GLN A CA 1
ATOM 733 C C . GLN A 1 95 ? -9.333 -0.531 3.516 1.00 93.88 95 GLN A C 1
ATOM 735 O O . GLN A 1 95 ? -9.350 -0.519 2.290 1.00 93.88 95 GLN A O 1
ATOM 740 N N . VAL A 1 96 ? -8.898 -1.594 4.200 1.00 93.31 96 VAL A N 1
ATOM 741 C CA . VAL A 1 96 ? -8.521 -2.853 3.540 1.00 93.31 96 VAL A CA 1
ATOM 742 C C . VAL A 1 96 ? -9.732 -3.497 2.865 1.00 93.31 96 VAL A C 1
ATOM 744 O O . VAL A 1 96 ? -9.608 -3.985 1.745 1.00 93.31 96 VAL A O 1
ATOM 747 N N . ALA A 1 97 ? -10.898 -3.477 3.516 1.00 92.62 97 ALA A N 1
ATOM 748 C CA . ALA A 1 97 ? -12.131 -3.987 2.924 1.00 92.62 97 ALA A CA 1
ATOM 749 C C . ALA A 1 97 ? -12.545 -3.186 1.678 1.00 92.62 97 ALA A C 1
ATOM 751 O O . ALA A 1 97 ? -12.964 -3.788 0.694 1.00 92.62 97 ALA A O 1
ATOM 752 N N . GLU A 1 98 ? -12.370 -1.861 1.685 1.00 92.94 98 GLU A N 1
ATOM 753 C CA . GLU A 1 98 ? -12.629 -1.010 0.514 1.00 92.94 98 GLU A CA 1
ATOM 754 C C . GLU A 1 98 ? -11.690 -1.311 -0.664 1.00 92.94 98 GLU A C 1
ATOM 756 O O . GLU A 1 98 ? -12.142 -1.322 -1.802 1.00 92.94 98 GLU A O 1
ATOM 761 N N . LEU A 1 99 ? -10.412 -1.616 -0.409 1.00 91.00 99 LEU A N 1
ATOM 762 C CA . LEU A 1 99 ? -9.452 -2.001 -1.458 1.00 91.00 99 LEU A CA 1
ATOM 763 C C . LEU A 1 99 ? -9.688 -3.405 -2.035 1.00 91.00 99 LEU A C 1
ATOM 765 O O . LEU A 1 99 ? -9.118 -3.740 -3.071 1.00 91.00 99 LEU A O 1
ATOM 769 N N . SER A 1 100 ? -10.459 -4.245 -1.345 1.00 85.94 100 SER A N 1
ATOM 770 C CA . SER A 1 100 ? -10.748 -5.623 -1.760 1.00 85.94 100 SER A CA 1
ATOM 771 C C . SER A 1 100 ? -11.982 -5.744 -2.664 1.00 85.94 100 SER A C 1
ATOM 773 O O . SER A 1 100 ? -12.320 -6.866 -3.055 1.00 85.94 100 SER A O 1
ATOM 775 N N . ASN A 1 101 ? -12.682 -4.641 -2.928 1.00 68.12 101 ASN A N 1
ATOM 776 C CA . ASN A 1 101 ? -13.980 -4.605 -3.600 1.00 68.12 101 ASN A CA 1
ATOM 777 C C . ASN A 1 101 ? -13.851 -4.088 -5.036 1.00 68.12 101 ASN A C 1
ATOM 779 O O . ASN A 1 101 ? -14.531 -4.652 -5.921 1.00 68.12 101 ASN A O 1
#